Protein AF-A0A972PCA9-F1 (afdb_monomer_lite)

Secondary structure (DSSP, 8-state):
--EEEE-TT--HHHHHHT-SS---EEEEEEEPPPPPHHHHHHHHHH-TT-TTTT-SS----SSHHHHHHHHHHHHHHHHHHHS--

pLDDT: mean 87.14, std 12.85, range [42.72, 98.06]

Radius of gyration: 18.58 Å; chains: 1; bounding box: 38×32×41 Å

Foldseek 3Di:
DAQAEDEPPDDPVVVVVVDPDDHHYDPDYYYDDDDDPVRVVLVCLQCVQCPPVNDPDNPPPPDPVVVCVVNVVSVVVSVVVVVVD

Structure (mmCIF, N/CA/C/O backbone):
data_AF-A0A972PCA9-F1
#
_entry.id   AF-A0A972PCA9-F1
#
loop_
_atom_site.group_PDB
_atom_site.id
_atom_site.type_symbol
_atom_site.label_atom_id
_atom_site.label_alt_id
_atom_site.label_comp_id
_atom_site.label_asym_id
_atom_site.label_entity_id
_atom_site.label_seq_id
_atom_site.pdbx_PDB_ins_code
_atom_site.Cartn_x
_atom_site.Cartn_y
_atom_site.Cartn_z
_atom_site.occupancy
_atom_site.B_iso_or_equiv
_atom_site.auth_seq_id
_atom_site.auth_comp_id
_atom_site.auth_asym_id
_atom_site.auth_atom_id
_atom_site.pdbx_PDB_model_num
ATOM 1 N N . MET A 1 1 ? -2.246 -9.985 18.262 1.00 90.31 1 MET A N 1
ATOM 2 C CA . MET A 1 1 ? -2.455 -9.335 16.954 1.00 90.31 1 MET A CA 1
ATOM 3 C C . MET A 1 1 ? -3.697 -8.466 17.041 1.00 90.31 1 MET A C 1
ATOM 5 O O . MET A 1 1 ? -4.608 -8.850 17.768 1.00 90.31 1 MET A O 1
ATOM 9 N N . TYR A 1 2 ? -3.707 -7.301 16.395 1.00 96.06 2 TYR A N 1
ATOM 10 C CA . TYR A 1 2 ? -4.857 -6.394 16.381 1.00 96.06 2 TYR A CA 1
ATOM 11 C C . TYR A 1 2 ? -4.894 -5.589 15.076 1.00 96.06 2 TYR A C 1
ATOM 13 O O . TYR A 1 2 ? -3.859 -5.415 14.433 1.00 96.06 2 TYR A O 1
ATOM 21 N N . LEU A 1 3 ? -6.076 -5.103 14.702 1.00 97.56 3 LEU A N 1
ATOM 22 C CA . LEU A 1 3 ? -6.281 -4.226 13.553 1.00 97.56 3 LEU A CA 1
ATOM 23 C C . LEU A 1 3 ? -5.946 -2.778 13.937 1.00 97.56 3 LEU A C 1
ATOM 25 O O . LEU A 1 3 ? -6.630 -2.192 14.777 1.00 97.56 3 LEU A O 1
ATOM 29 N N . ALA A 1 4 ? -4.887 -2.225 13.345 1.00 98.06 4 ALA A N 1
ATOM 30 C CA . ALA A 1 4 ? -4.412 -0.867 13.629 1.00 98.06 4 ALA A CA 1
ATOM 31 C C . ALA A 1 4 ? -4.952 0.185 12.646 1.00 98.06 4 ALA A C 1
ATOM 33 O O . ALA A 1 4 ? -5.191 1.326 13.038 1.00 98.06 4 ALA A O 1
ATOM 34 N N . ALA A 1 5 ? -5.140 -0.193 11.381 1.00 97.88 5 ALA A N 1
ATOM 35 C CA . ALA A 1 5 ? -5.596 0.709 10.334 1.00 97.88 5 ALA A CA 1
ATOM 36 C C . ALA A 1 5 ? -6.406 -0.028 9.259 1.00 97.88 5 ALA A C 1
ATOM 38 O O . ALA A 1 5 ? -6.255 -1.240 9.088 1.00 97.88 5 ALA A O 1
ATOM 39 N N . LEU A 1 6 ? -7.240 0.719 8.539 1.00 97.88 6 LEU A N 1
ATOM 40 C CA . LEU A 1 6 ? -8.024 0.263 7.393 1.00 97.88 6 LEU A CA 1
ATOM 41 C C . LEU A 1 6 ? -7.528 0.926 6.108 1.00 97.88 6 LEU A C 1
ATOM 43 O O . LEU A 1 6 ? -7.137 2.090 6.117 1.00 97.88 6 LEU A O 1
ATOM 47 N N . TYR A 1 7 ? -7.589 0.202 4.992 1.00 97.19 7 TYR A N 1
ATOM 48 C CA . TYR A 1 7 ? -7.504 0.839 3.679 1.00 97.19 7 TYR A CA 1
ATOM 49 C C . TYR A 1 7 ? -8.829 1.546 3.345 1.00 97.19 7 TYR A C 1
ATOM 51 O O . TYR A 1 7 ? -9.883 1.087 3.801 1.00 97.19 7 TYR A O 1
ATOM 59 N N . PRO A 1 8 ? -8.805 2.616 2.529 1.00 96.31 8 PRO A N 1
ATOM 60 C CA . PRO A 1 8 ? -10.013 3.342 2.150 1.00 96.31 8 PRO A CA 1
ATOM 61 C C . PRO A 1 8 ? -11.091 2.418 1.569 1.00 96.31 8 PRO A C 1
ATOM 63 O O . PRO A 1 8 ? -10.824 1.610 0.677 1.00 96.31 8 PRO A O 1
ATOM 66 N N . GLY A 1 9 ? -12.318 2.537 2.079 1.00 95.44 9 GLY A N 1
ATOM 67 C CA . GLY A 1 9 ? -13.470 1.739 1.637 1.00 95.44 9 GLY A CA 1
ATOM 68 C C . GLY A 1 9 ? -13.576 0.328 2.234 1.00 95.44 9 GLY A C 1
ATOM 69 O O . GLY A 1 9 ? -14.535 -0.375 1.918 1.00 95.44 9 GLY A O 1
ATOM 70 N N . VAL A 1 10 ? -12.645 -0.085 3.100 1.00 97.00 10 VAL A N 1
ATOM 71 C CA . VAL A 1 10 ? -12.715 -1.356 3.842 1.00 97.00 10 VAL A CA 1
ATOM 72 C C . VAL A 1 10 ? -13.334 -1.124 5.220 1.00 97.00 10 VAL A C 1
ATOM 74 O O . VAL A 1 10 ? -13.053 -0.125 5.874 1.00 97.00 10 VAL A O 1
ATOM 77 N N . THR A 1 11 ? -14.157 -2.059 5.688 1.00 96.88 11 THR A N 1
ATOM 78 C CA . THR A 1 11 ? -14.789 -2.020 7.016 1.00 96.88 11 THR A CA 1
ATOM 79 C C . THR A 1 11 ? -14.224 -3.094 7.940 1.00 96.88 11 THR A C 1
ATOM 81 O O . THR A 1 11 ? -13.696 -4.112 7.496 1.00 96.88 11 THR A O 1
ATOM 84 N N . VAL A 1 12 ? -14.365 -2.895 9.252 1.00 97.06 12 VAL A N 1
ATOM 85 C CA . VAL A 1 12 ? -13.938 -3.893 10.246 1.00 97.06 12 VAL A CA 1
ATOM 86 C C . VAL A 1 12 ? -14.706 -5.208 10.084 1.00 97.06 12 VAL A C 1
ATOM 88 O O . VAL A 1 12 ? -14.113 -6.273 10.236 1.00 97.06 12 VAL A O 1
ATOM 91 N N . ASP A 1 13 ? -15.996 -5.150 9.749 1.00 96.81 13 ASP A N 1
ATOM 92 C CA . ASP A 1 13 ? -16.836 -6.346 9.619 1.00 96.81 13 ASP A CA 1
ATOM 93 C C . ASP A 1 13 ? -16.406 -7.224 8.440 1.00 96.81 13 ASP A C 1
ATOM 95 O O . ASP A 1 13 ? -16.254 -8.430 8.614 1.00 96.81 13 ASP A O 1
ATOM 99 N N . GLN A 1 14 ? -16.052 -6.623 7.298 1.00 97.44 14 GLN A N 1
ATOM 100 C CA . GLN A 1 14 ? -15.465 -7.356 6.167 1.00 97.44 14 GLN A CA 1
ATOM 101 C C . GLN A 1 14 ? -14.188 -8.112 6.560 1.00 97.44 14 GLN A C 1
ATOM 103 O O . GLN A 1 14 ? -13.967 -9.230 6.106 1.00 97.44 14 GLN A O 1
ATOM 108 N N . ILE A 1 15 ? -13.341 -7.520 7.410 1.00 96.62 15 ILE A N 1
ATOM 109 C CA . ILE A 1 15 ? -12.109 -8.178 7.867 1.00 96.62 15 ILE A CA 1
ATOM 110 C C . ILE A 1 15 ? -12.436 -9.302 8.852 1.00 96.62 15 ILE A C 1
ATOM 112 O O . ILE A 1 15 ? -11.822 -10.362 8.777 1.00 96.62 15 ILE A O 1
ATOM 116 N N . ARG A 1 16 ? -13.408 -9.102 9.753 1.00 96.56 16 ARG A N 1
ATOM 117 C CA . ARG A 1 16 ? -13.861 -10.142 10.694 1.00 96.56 16 ARG A CA 1
ATOM 118 C C . ARG A 1 16 ? -14.371 -11.387 9.973 1.00 96.56 16 ARG A C 1
ATOM 120 O O . ARG A 1 16 ? -14.098 -12.486 10.430 1.00 96.56 16 ARG A O 1
ATOM 127 N N . GLU A 1 17 ? -15.054 -11.224 8.844 1.00 97.19 17 GLU A N 1
ATOM 128 C CA . GLU A 1 17 ? -15.527 -12.343 8.017 1.00 97.19 17 GLU A CA 1
ATOM 129 C C . GLU A 1 17 ? -14.388 -13.131 7.345 1.00 97.19 17 GLU A C 1
ATOM 131 O O . GLU A 1 17 ? -14.570 -14.291 6.982 1.00 97.19 17 GLU A O 1
ATOM 136 N N . GLN A 1 18 ? -13.209 -12.524 7.181 1.00 96.81 18 GLN A N 1
ATOM 137 C CA . GLN A 1 18 ? -12.051 -13.121 6.506 1.00 96.81 18 GLN A CA 1
ATOM 138 C C . GLN A 1 18 ? -11.039 -13.768 7.461 1.00 96.81 18 GLN A C 1
ATOM 140 O O . GLN A 1 18 ? -10.058 -14.356 7.000 1.00 96.81 18 GLN A O 1
ATOM 145 N N . VAL A 1 19 ? -11.238 -13.651 8.778 1.00 96.12 19 VAL A N 1
ATOM 146 C CA . VAL A 1 19 ? -10.301 -14.148 9.794 1.00 96.12 19 VAL A CA 1
ATOM 147 C C . VAL A 1 19 ? -10.990 -15.107 10.761 1.00 96.12 19 VAL A C 1
ATOM 149 O O . VAL A 1 19 ? -12.097 -14.865 11.223 1.00 96.12 19 VAL A O 1
ATOM 152 N N . GLU A 1 20 ? -10.313 -16.200 11.108 1.00 96.56 20 GLU A N 1
ATOM 153 C CA . GLU A 1 20 ? -10.890 -17.279 11.932 1.00 96.56 20 GLU A CA 1
ATOM 154 C C . GLU A 1 20 ? -10.690 -17.085 13.449 1.00 96.56 20 GLU A C 1
ATOM 156 O O . GLU A 1 20 ? -10.966 -17.981 14.244 1.00 96.56 20 GLU A O 1
ATOM 161 N N . TRP A 1 21 ? -10.184 -15.929 13.881 1.00 95.50 21 TRP A N 1
ATOM 162 C CA . TRP A 1 21 ? -9.952 -15.614 15.293 1.00 95.50 21 TRP A CA 1
ATOM 163 C C . TRP A 1 21 ? -10.720 -14.361 15.715 1.00 95.50 21 TRP A C 1
ATOM 165 O O . TRP A 1 21 ? -11.051 -13.508 14.894 1.00 95.50 21 TRP A O 1
ATOM 175 N N . ASP A 1 22 ? -10.938 -14.208 17.023 1.00 95.69 22 ASP A N 1
ATOM 176 C CA . ASP A 1 22 ? -11.534 -12.997 17.591 1.00 95.69 22 ASP A CA 1
ATOM 177 C C . ASP A 1 22 ? -10.617 -11.778 17.363 1.00 95.69 22 ASP A C 1
ATOM 179 O O . ASP A 1 22 ? -9.567 -11.608 18.003 1.00 95.69 22 ASP A O 1
ATOM 183 N N . LEU A 1 23 ? -10.973 -10.963 16.367 1.00 97.31 23 LEU A N 1
ATOM 184 C CA . LEU A 1 23 ? -10.157 -9.853 15.895 1.00 97.31 23 LEU A CA 1
ATOM 185 C C . LEU A 1 23 ? -10.225 -8.674 16.868 1.00 97.31 23 LEU A C 1
ATOM 187 O O . LEU A 1 23 ? -11.176 -7.892 16.884 1.00 97.31 23 LEU A O 1
ATOM 191 N N . LYS A 1 24 ? -9.138 -8.483 17.613 1.00 97.62 24 LYS A N 1
ATOM 192 C CA . LYS A 1 24 ? -8.928 -7.281 18.424 1.00 97.62 24 LYS A CA 1
ATOM 193 C C . LYS A 1 24 ? -8.758 -6.058 17.521 1.00 97.62 24 LYS A C 1
ATOM 195 O O . LYS A 1 24 ? -7.988 -6.101 16.563 1.00 97.62 24 LYS A O 1
ATOM 200 N N . VAL A 1 25 ? -9.419 -4.955 17.858 1.00 97.75 25 VAL A N 1
ATOM 201 C CA . VAL A 1 25 ? -9.360 -3.688 17.110 1.00 97.75 25 VAL A CA 1
ATOM 202 C C . VAL A 1 25 ? -8.715 -2.619 17.985 1.00 97.75 25 VAL A C 1
ATOM 204 O O . VAL A 1 25 ? -8.975 -2.568 19.188 1.00 97.75 25 VAL A O 1
ATOM 207 N N . ALA A 1 26 ? -7.845 -1.793 17.402 1.00 97.56 26 ALA A N 1
ATOM 208 C CA . ALA A 1 26 ? -7.263 -0.659 18.108 1.00 97.56 26 ALA A CA 1
ATOM 209 C C . ALA A 1 26 ? -8.364 0.320 18.570 1.00 97.56 26 ALA A C 1
ATOM 211 O O . ALA A 1 26 ? -9.323 0.544 17.832 1.00 97.56 26 ALA A O 1
ATOM 212 N N . PRO A 1 27 ? -8.230 0.951 19.752 1.00 96.38 27 PRO A N 1
ATOM 213 C CA . PRO A 1 27 ? -9.205 1.937 20.231 1.00 96.38 27 PRO A CA 1
ATOM 214 C C . PRO A 1 27 ? -9.273 3.180 19.333 1.00 96.38 27 PRO A C 1
ATOM 216 O O . PRO A 1 27 ? -10.292 3.861 19.290 1.00 96.38 27 PRO A O 1
ATOM 219 N N . GLN A 1 28 ? -8.183 3.471 18.622 1.00 96.56 28 GLN A N 1
ATOM 220 C CA . GLN A 1 28 ? -8.086 4.521 17.617 1.00 96.56 28 GLN A CA 1
ATOM 221 C C . GLN A 1 28 ? -7.707 3.850 16.302 1.00 96.56 28 GLN A C 1
ATOM 223 O O . GLN A 1 28 ? -6.553 3.471 16.100 1.00 96.56 28 GLN A O 1
ATOM 228 N N . LEU A 1 29 ? -8.704 3.638 15.450 1.00 96.19 29 LEU A N 1
ATOM 229 C CA . LEU A 1 29 ? -8.521 3.016 14.148 1.00 96.19 29 LEU A CA 1
ATOM 230 C C . LEU A 1 29 ? -8.150 4.092 13.130 1.00 96.19 29 LEU A C 1
ATOM 232 O O . LEU A 1 29 ? -8.889 5.058 12.958 1.00 96.19 29 LEU A O 1
ATOM 236 N N . MET A 1 30 ? -6.997 3.933 12.487 1.00 97.25 30 MET A N 1
ATOM 237 C CA . MET A 1 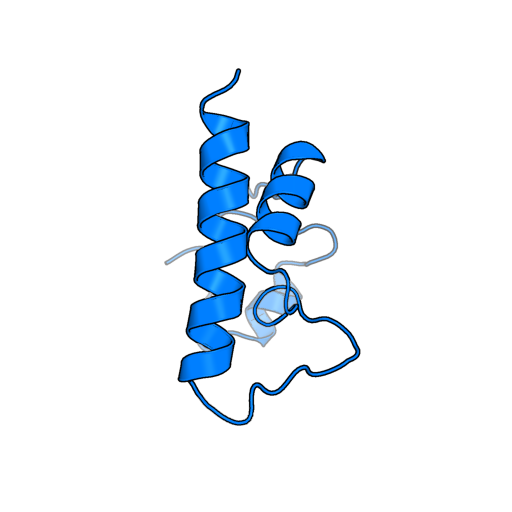30 ? -6.526 4.878 11.474 1.00 97.25 30 MET A CA 1
ATOM 238 C C . MET A 1 30 ? -6.993 4.462 10.077 1.00 97.25 30 MET A C 1
ATOM 240 O O . MET A 1 30 ? -7.250 3.285 9.822 1.00 97.25 30 MET A O 1
ATOM 244 N N . GLU A 1 31 ? -7.049 5.414 9.154 1.00 97.31 31 GLU A N 1
ATOM 245 C CA . GLU A 1 31 ? -7.165 5.126 7.724 1.00 97.31 31 GLU A CA 1
ATOM 246 C C . GLU A 1 31 ? -5.784 5.269 7.076 1.00 97.31 31 GLU A C 1
ATOM 248 O O . GLU A 1 31 ? -5.039 6.199 7.387 1.00 97.31 31 GLU A O 1
ATOM 253 N N . VAL A 1 32 ? -5.411 4.315 6.224 1.00 97.25 32 VAL A N 1
ATOM 254 C CA . VAL A 1 32 ? -4.133 4.334 5.509 1.00 97.25 32 VAL A CA 1
ATOM 255 C C . VAL A 1 32 ? -4.203 5.367 4.390 1.00 97.25 32 VAL A C 1
ATOM 257 O O . VAL A 1 32 ? -5.063 5.281 3.514 1.00 97.25 32 VAL A O 1
ATOM 260 N N . GLU A 1 33 ? -3.265 6.313 4.393 1.00 95.81 33 GLU A N 1
ATOM 261 C CA . GLU A 1 33 ? -3.157 7.308 3.329 1.00 95.81 33 GLU A CA 1
ATOM 262 C C . GLU A 1 33 ? -2.831 6.646 1.978 1.00 95.81 33 GLU A C 1
ATOM 264 O O . GLU A 1 33 ? -2.035 5.698 1.918 1.00 95.81 33 GLU A O 1
ATOM 269 N N . PRO A 1 34 ? -3.421 7.130 0.870 1.00 94.56 34 PRO A N 1
ATOM 270 C CA . PRO A 1 34 ? -3.045 6.664 -0.454 1.00 94.56 34 PRO A CA 1
ATOM 271 C C . PRO A 1 34 ? -1.569 6.993 -0.740 1.00 94.56 34 PRO A C 1
ATOM 273 O O . PRO A 1 34 ? -1.043 7.990 -0.241 1.00 94.56 34 PRO A O 1
ATOM 276 N N . PRO A 1 35 ? -0.887 6.185 -1.570 1.00 94.88 35 PRO A N 1
ATOM 277 C CA . PRO A 1 35 ? 0.502 6.450 -1.918 1.00 94.88 35 PRO A CA 1
ATOM 278 C C . PRO A 1 35 ? 0.632 7.778 -2.672 1.00 94.88 35 PRO A C 1
ATOM 280 O O . PRO A 1 35 ? -0.225 8.135 -3.484 1.00 94.88 35 PRO A O 1
ATOM 283 N N . THR A 1 36 ? 1.740 8.484 -2.454 1.00 96.44 36 THR A N 1
ATOM 284 C CA . THR A 1 36 ? 2.036 9.725 -3.179 1.00 96.44 36 THR A CA 1
ATOM 285 C C . THR A 1 36 ? 2.350 9.448 -4.651 1.00 96.44 36 THR A C 1
ATOM 287 O O . THR A 1 36 ? 2.754 8.343 -5.027 1.00 96.44 36 THR A O 1
ATOM 290 N N . GLU A 1 37 ? 2.224 10.461 -5.512 1.00 95.06 37 GLU A N 1
ATOM 291 C CA . GLU A 1 37 ? 2.559 10.327 -6.938 1.00 95.06 37 GLU A CA 1
ATOM 292 C C . GLU A 1 37 ? 4.007 9.868 -7.160 1.00 95.06 37 GLU A C 1
ATOM 294 O O . GLU A 1 37 ? 4.278 9.042 -8.035 1.00 95.06 37 GLU A O 1
ATOM 299 N N . GLU A 1 38 ? 4.937 10.350 -6.334 1.00 92.44 38 GLU A N 1
ATOM 300 C CA . GLU A 1 38 ? 6.340 9.940 -6.375 1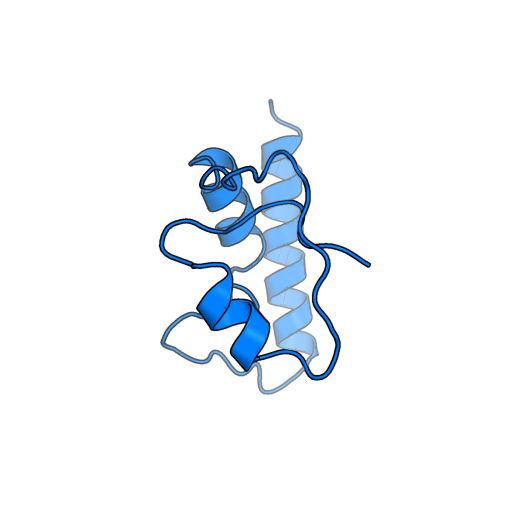.00 92.44 38 GLU A CA 1
ATOM 301 C C . GLU A 1 38 ? 6.510 8.469 -5.999 1.00 92.44 38 GLU A C 1
ATOM 303 O O . GLU A 1 38 ? 7.189 7.730 -6.713 1.00 92.44 38 GLU A O 1
ATOM 308 N N . GLN A 1 39 ? 5.845 8.007 -4.937 1.00 93.12 39 GLN A N 1
ATOM 309 C CA . GLN A 1 39 ? 5.866 6.599 -4.535 1.00 93.12 39 GLN A CA 1
ATOM 310 C C . GLN A 1 39 ? 5.279 5.698 -5.629 1.00 93.12 39 GLN A C 1
ATOM 312 O O . GLN A 1 39 ? 5.849 4.651 -5.947 1.00 93.12 39 GLN A O 1
ATOM 317 N N . VAL A 1 40 ? 4.186 6.125 -6.269 1.00 92.81 40 VAL A N 1
ATOM 318 C CA . VAL A 1 40 ? 3.590 5.413 -7.408 1.00 92.81 40 VAL A CA 1
ATOM 319 C C . VAL A 1 40 ? 4.558 5.366 -8.593 1.00 92.81 40 VAL A C 1
ATOM 321 O O . VAL A 1 40 ? 4.723 4.313 -9.216 1.00 92.81 40 VAL A O 1
ATOM 324 N N . LYS A 1 41 ? 5.228 6.479 -8.909 1.00 90.50 41 LYS A N 1
ATOM 325 C CA . LYS A 1 41 ? 6.226 6.556 -9.986 1.00 90.50 41 LYS A CA 1
ATOM 326 C C . LYS A 1 41 ? 7.413 5.635 -9.718 1.00 90.50 41 LYS A C 1
ATOM 328 O O . LYS A 1 41 ? 7.837 4.915 -10.625 1.00 90.50 41 LYS A O 1
ATOM 333 N N . VAL A 1 42 ? 7.919 5.623 -8.485 1.00 91.06 42 VAL A N 1
ATOM 334 C CA . VAL A 1 42 ? 8.967 4.698 -8.044 1.00 91.06 42 VAL A CA 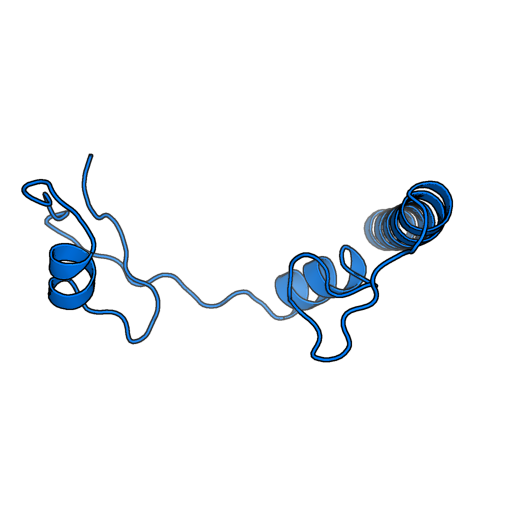1
ATOM 335 C C . VAL A 1 42 ? 8.494 3.265 -8.265 1.00 91.06 42 VAL A C 1
ATOM 337 O O . VAL A 1 42 ? 9.124 2.536 -9.025 1.00 91.06 42 VAL A O 1
ATOM 340 N N . MET A 1 43 ? 7.339 2.876 -7.724 1.00 90.50 43 MET A N 1
ATOM 341 C CA . MET A 1 43 ? 6.855 1.497 -7.836 1.00 90.50 43 MET A CA 1
ATOM 342 C C . MET A 1 43 ? 6.679 1.040 -9.294 1.00 90.50 43 MET A C 1
ATOM 344 O O . MET A 1 43 ? 7.114 -0.049 -9.657 1.00 90.50 43 MET A O 1
ATOM 348 N N . ARG A 1 44 ? 6.133 1.896 -10.170 1.00 89.19 44 ARG A N 1
ATOM 349 C CA . ARG A 1 44 ? 6.010 1.607 -11.614 1.00 89.19 44 ARG A CA 1
ATOM 350 C C . ARG A 1 44 ? 7.359 1.483 -12.321 1.00 89.19 44 ARG A C 1
ATOM 352 O O . ARG A 1 44 ? 7.470 0.744 -13.292 1.00 89.19 44 ARG A O 1
ATOM 359 N N . THR A 1 45 ? 8.374 2.203 -11.849 1.00 89.44 45 THR A N 1
ATOM 360 C CA . THR A 1 45 ? 9.736 2.094 -12.385 1.00 89.44 45 THR A CA 1
ATOM 361 C C . THR A 1 45 ? 10.365 0.766 -11.978 1.00 89.44 45 THR A C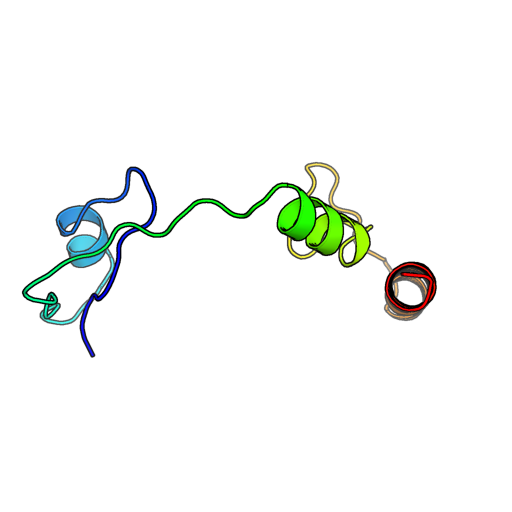 1
ATOM 363 O O . THR A 1 45 ? 10.991 0.123 -12.815 1.00 89.44 45 THR A O 1
ATOM 366 N N . PHE A 1 46 ? 10.184 0.341 -10.724 1.00 89.56 46 PHE A N 1
ATOM 367 C CA . PHE A 1 46 ? 10.734 -0.909 -10.185 1.00 89.56 46 PHE A CA 1
ATOM 368 C C . PHE A 1 46 ? 10.002 -2.167 -10.670 1.00 89.56 46 PHE A C 1
ATOM 370 O O . PHE A 1 46 ? 10.605 -3.237 -10.698 1.00 89.56 46 PHE A O 1
ATOM 377 N N . ASP A 1 47 ? 8.741 -2.046 -11.086 1.00 88.56 47 ASP A N 1
ATOM 378 C CA . ASP A 1 47 ? 7.961 -3.142 -11.662 1.00 88.56 47 ASP A CA 1
ATOM 379 C C . ASP A 1 47 ? 7.591 -2.885 -13.139 1.00 88.56 47 ASP A C 1
ATOM 381 O O . ASP A 1 47 ? 6.416 -2.741 -13.488 1.00 88.56 47 ASP A O 1
ATOM 385 N N . PRO A 1 48 ? 8.582 -2.852 -14.053 1.00 86.31 48 PRO A N 1
ATOM 386 C CA . PRO A 1 48 ? 8.353 -2.558 -15.470 1.00 86.31 48 PRO A CA 1
ATOM 387 C C . PRO A 1 48 ? 7.525 -3.633 -16.185 1.00 86.31 48 PRO A C 1
ATOM 389 O O . PRO A 1 48 ? 7.032 -3.409 -17.288 1.00 86.31 48 PRO A O 1
ATOM 392 N N . MET A 1 49 ? 7.419 -4.828 -15.598 1.00 84.06 49 MET A N 1
ATOM 393 C CA . MET A 1 49 ? 6.680 -5.955 -16.163 1.00 84.06 49 MET A CA 1
ATOM 394 C C . MET A 1 49 ? 5.286 -6.120 -15.544 1.00 84.06 49 MET A C 1
ATOM 396 O O . MET A 1 49 ? 4.528 -6.971 -16.008 1.00 84.06 49 MET A O 1
ATOM 400 N N . GLY A 1 50 ? 4.932 -5.318 -14.533 1.00 86.00 50 GLY A N 1
ATOM 401 C CA . GLY A 1 50 ? 3.647 -5.415 -13.844 1.00 86.00 50 GLY A CA 1
ATOM 402 C C . GLY A 1 50 ? 3.447 -6.756 -13.137 1.00 86.00 50 GLY A C 1
ATOM 403 O O . GLY A 1 50 ? 2.327 -7.264 -13.125 1.00 86.00 50 GLY A O 1
ATOM 404 N N . VAL A 1 51 ? 4.522 -7.363 -12.623 1.00 84.81 51 VAL A N 1
ATOM 405 C CA . VAL A 1 51 ? 4.484 -8.649 -11.907 1.00 84.81 51 VAL A CA 1
ATOM 406 C C . VAL A 1 51 ? 3.942 -8.466 -10.489 1.00 84.81 51 VAL A C 1
ATOM 408 O O . VAL A 1 51 ? 3.255 -9.349 -9.986 1.00 84.81 51 VAL A O 1
ATOM 411 N N . ILE A 1 52 ? 4.231 -7.325 -9.860 1.00 84.81 52 ILE A N 1
ATOM 412 C CA . ILE A 1 52 ? 3.820 -6.986 -8.492 1.00 84.81 52 ILE A CA 1
ATOM 413 C C . ILE A 1 52 ? 2.547 -6.141 -8.509 1.00 84.81 52 ILE A C 1
ATOM 415 O O . ILE A 1 52 ? 1.585 -6.453 -7.816 1.00 84.81 52 ILE A O 1
ATOM 419 N N . LEU A 1 53 ? 2.531 -5.080 -9.319 1.00 87.94 53 LEU A N 1
ATOM 420 C CA . LEU A 1 53 ? 1.395 -4.165 -9.439 1.00 87.94 53 LEU A CA 1
ATOM 421 C C . LEU A 1 53 ? 0.246 -4.738 -10.274 1.00 87.94 53 LEU A C 1
ATOM 423 O O . LEU A 1 53 ? -0.865 -4.222 -10.203 1.00 87.94 53 LEU A O 1
ATOM 427 N N . GLY A 1 54 ? 0.508 -5.782 -11.064 1.00 77.88 54 GLY A N 1
ATOM 428 C CA . GLY A 1 54 ? -0.467 -6.382 -11.966 1.00 77.88 54 GLY A CA 1
ATOM 429 C C . GLY A 1 54 ? -0.764 -5.483 -13.166 1.00 77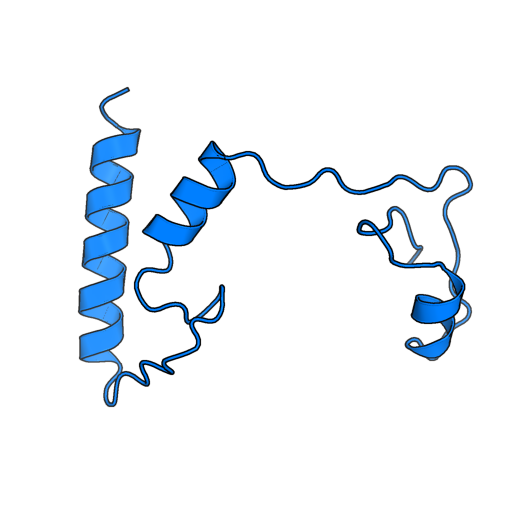.88 54 GLY A C 1
ATOM 430 O O . GLY A 1 54 ? -1.537 -4.533 -13.081 1.00 77.88 54 GLY A O 1
ATOM 431 N N . SER A 1 55 ? -0.194 -5.803 -14.330 1.00 66.50 55 SER A N 1
ATOM 432 C CA . SER A 1 55 ? -0.686 -5.257 -15.603 1.00 66.50 55 SER A CA 1
ATOM 433 C C . SER A 1 55 ? -1.590 -6.278 -16.302 1.00 66.50 55 SER A C 1
ATOM 435 O O . SER A 1 55 ? -1.346 -7.483 -16.243 1.00 66.50 55 SER A O 1
ATOM 437 N N . SER A 1 56 ? -2.646 -5.813 -16.978 1.00 53.88 56 SER A N 1
ATOM 438 C CA . SER A 1 56 ? -3.640 -6.669 -17.658 1.00 53.88 56 SER A CA 1
ATOM 439 C C . SER A 1 56 ? -3.049 -7.579 -18.743 1.00 53.88 56 SER A C 1
ATOM 441 O O . SER A 1 56 ? -3.683 -8.546 -19.162 1.00 53.88 56 SER A O 1
ATOM 443 N N . LYS A 1 57 ? -1.814 -7.312 -19.181 1.00 57.34 57 LYS A N 1
ATOM 444 C CA . LYS A 1 57 ? -1.035 -8.193 -20.047 1.00 57.34 57 LYS A CA 1
ATOM 445 C C . LYS A 1 57 ? -0.041 -8.941 -19.170 1.00 57.34 57 LYS A C 1
ATOM 447 O O . LYS A 1 57 ? 1.003 -8.401 -18.826 1.00 57.34 57 LYS A O 1
ATOM 452 N N . GLN A 1 58 ? -0.363 -10.183 -18.816 1.00 58.00 58 GLN A N 1
ATOM 453 C CA . GLN A 1 58 ? 0.560 -11.075 -18.115 1.00 58.00 58 GLN A CA 1
ATOM 454 C C . GLN A 1 58 ? 1.810 -11.285 -18.977 1.00 58.00 58 GLN A C 1
ATOM 456 O O . GLN A 1 58 ? 1.861 -12.185 -19.814 1.00 58.00 58 GLN A O 1
ATOM 461 N N . ALA A 1 59 ? 2.831 -10.453 -18.787 1.00 57.38 59 ALA A N 1
ATOM 462 C CA . ALA A 1 59 ? 4.159 -10.745 -19.278 1.00 57.38 59 ALA A CA 1
ATOM 463 C C . ALA A 1 59 ? 4.679 -11.893 -18.413 1.00 57.38 59 ALA A C 1
ATOM 465 O O . ALA A 1 59 ? 5.250 -11.663 -17.353 1.00 57.38 59 ALA A O 1
ATOM 466 N N . LYS A 1 60 ? 4.416 -13.135 -18.826 1.00 63.75 60 LYS A N 1
ATOM 467 C CA . LYS A 1 60 ? 5.090 -14.307 -18.274 1.00 63.75 60 LYS A CA 1
ATOM 468 C C . LYS A 1 60 ? 6.450 -14.364 -18.962 1.00 63.75 60 LYS A C 1
ATOM 470 O O . LYS A 1 60 ? 6.489 -14.738 -20.132 1.00 63.75 60 LYS A O 1
ATOM 475 N N . PRO A 1 61 ? 7.552 -13.926 -18.328 1.00 63.34 61 PRO A N 1
ATOM 476 C CA . PRO A 1 61 ? 8.861 -14.231 -18.876 1.00 63.34 61 PRO A CA 1
ATOM 477 C C . PRO A 1 61 ? 8.954 -15.752 -18.951 1.00 63.34 61 PRO A C 1
ATOM 479 O O . PRO A 1 61 ? 8.861 -16.422 -17.925 1.00 63.34 61 PRO A O 1
ATOM 482 N N . GLU A 1 62 ? 9.097 -16.294 -20.158 1.00 67.50 62 GLU A N 1
ATOM 483 C CA . GLU A 1 62 ? 9.180 -17.745 -20.349 1.00 67.50 62 GLU A CA 1
ATOM 484 C C . GLU A 1 62 ? 10.406 -18.321 -19.624 1.00 67.50 62 GLU A C 1
ATOM 486 O O . GLU A 1 62 ? 10.397 -19.472 -19.202 1.00 67.50 62 GLU A O 1
ATOM 491 N N . MET A 1 63 ? 11.434 -17.485 -19.407 1.00 78.12 63 MET A N 1
ATOM 492 C CA . MET A 1 63 ? 12.689 -17.848 -18.756 1.00 78.12 63 MET A CA 1
ATOM 493 C C . MET A 1 63 ? 13.151 -16.792 -17.741 1.00 78.12 63 MET A C 1
ATOM 495 O O . MET A 1 63 ? 13.167 -15.587 -18.017 1.00 78.12 63 MET A O 1
ATOM 499 N N . PHE A 1 64 ? 13.653 -17.251 -16.590 1.00 83.56 64 PHE A N 1
ATOM 500 C CA . PHE A 1 64 ? 14.196 -16.404 -15.516 1.00 83.56 64 PHE A CA 1
ATOM 501 C C . PHE A 1 64 ? 15.283 -15.419 -15.994 1.00 83.56 64 PHE A C 1
ATOM 503 O O . PHE A 1 64 ? 15.385 -14.300 -15.493 1.00 83.56 64 PHE A O 1
ATOM 510 N N . GLY A 1 65 ? 16.074 -15.789 -17.006 1.00 86.88 65 GLY A N 1
ATOM 511 C CA . GLY A 1 65 ? 17.125 -14.923 -17.550 1.00 86.88 65 GLY A CA 1
ATOM 512 C C . GLY A 1 65 ? 16.605 -13.654 -18.237 1.00 86.88 65 GLY A C 1
ATOM 513 O O . GLY A 1 65 ? 17.281 -12.624 -18.232 1.00 86.88 65 GLY A O 1
ATOM 514 N N . GLU A 1 66 ? 15.410 -13.689 -18.828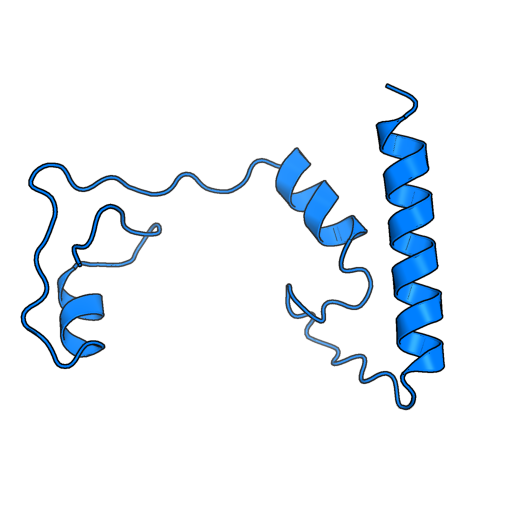 1.00 84.62 66 GLU A N 1
ATOM 515 C CA . GLU A 1 66 ? 14.784 -12.494 -19.407 1.00 84.62 66 GLU A CA 1
ATOM 516 C C . GLU A 1 66 ? 14.214 -11.581 -18.332 1.00 84.62 66 GLU A C 1
ATOM 518 O O . GLU A 1 66 ? 14.438 -10.369 -18.368 1.00 84.62 66 GLU A O 1
ATOM 523 N N . TYR A 1 67 ? 13.541 -12.185 -17.353 1.00 86.31 67 TYR A N 1
ATOM 524 C CA . TYR A 1 67 ? 13.056 -11.502 -16.162 1.00 86.31 67 TYR A CA 1
ATOM 525 C C . TYR A 1 67 ? 14.188 -10.739 -15.467 1.00 86.31 67 TYR A C 1
ATOM 527 O O . TYR A 1 67 ? 14.104 -9.523 -15.296 1.00 86.31 67 TYR A O 1
ATOM 535 N N . TYR A 1 68 ? 15.293 -11.428 -15.159 1.00 89.62 68 TYR A N 1
ATOM 536 C CA . TYR A 1 68 ? 16.445 -10.829 -14.490 1.00 89.62 68 TYR A CA 1
ATOM 537 C C . TYR A 1 68 ? 17.027 -9.659 -15.286 1.00 89.62 68 TYR A C 1
ATOM 539 O O . TYR A 1 68 ? 17.298 -8.606 -14.715 1.00 89.62 68 TYR A O 1
ATOM 547 N N . ARG A 1 69 ? 17.188 -9.801 -16.610 1.00 89.69 69 ARG A N 1
ATOM 548 C CA . ARG A 1 69 ? 17.709 -8.717 -17.459 1.00 89.69 69 ARG A CA 1
ATOM 549 C C . ARG A 1 69 ? 16.811 -7.482 -17.428 1.00 89.69 69 ARG A C 1
ATOM 551 O O . ARG A 1 69 ? 17.322 -6.375 -17.262 1.00 89.69 69 ARG A O 1
ATOM 558 N N . LYS A 1 70 ? 15.494 -7.664 -17.567 1.00 87.25 70 LYS A N 1
ATOM 559 C CA . LYS A 1 70 ? 14.521 -6.559 -17.559 1.00 87.25 70 LYS A CA 1
ATOM 560 C C . LYS A 1 70 ? 14.474 -5.858 -16.200 1.00 87.25 70 LYS A C 1
ATOM 562 O O . LYS A 1 70 ? 14.581 -4.635 -16.156 1.00 87.25 70 LYS A O 1
ATOM 567 N N . MET A 1 71 ? 14.415 -6.620 -15.110 1.00 89.75 71 MET A N 1
ATOM 568 C CA . MET A 1 71 ? 14.404 -6.064 -13.753 1.00 89.75 71 MET A CA 1
ATOM 569 C C . MET A 1 71 ? 15.724 -5.370 -13.398 1.00 89.75 71 MET A C 1
ATOM 571 O O . MET A 1 71 ? 15.719 -4.257 -12.884 1.00 89.75 71 MET A O 1
ATOM 575 N N . LYS A 1 72 ? 16.876 -5.967 -13.738 1.00 91.25 72 LYS A N 1
ATOM 576 C CA . LYS A 1 72 ? 18.195 -5.356 -13.497 1.00 91.25 72 LYS A CA 1
ATOM 577 C C . LYS A 1 72 ? 18.349 -4.023 -14.223 1.00 91.25 72 LYS A C 1
ATOM 579 O O . LYS A 1 72 ? 18.930 -3.090 -13.668 1.00 91.25 72 LYS A O 1
ATOM 584 N N . ARG A 1 73 ? 17.846 -3.935 -15.457 1.00 90.75 73 ARG A N 1
ATOM 585 C CA . ARG A 1 73 ? 17.850 -2.695 -16.237 1.00 90.75 73 ARG A CA 1
ATOM 586 C C . ARG A 1 73 ? 17.038 -1.607 -15.536 1.00 90.75 73 ARG A C 1
ATOM 588 O O . ARG A 1 73 ? 17.598 -0.558 -15.244 1.00 90.75 73 ARG A O 1
ATOM 595 N N . SER A 1 74 ? 15.778 -1.892 -15.210 1.00 88.38 74 SER A N 1
ATOM 596 C CA . SER A 1 74 ? 14.893 -0.949 -14.512 1.00 88.38 74 SER A CA 1
ATOM 597 C C . SER A 1 74 ? 15.486 -0.496 -13.172 1.00 88.38 74 SER A C 1
ATOM 599 O O . SER A 1 74 ? 15.533 0.699 -12.896 1.00 88.38 74 SER A O 1
ATOM 601 N N . TYR A 1 75 ? 16.044 -1.421 -12.384 1.00 89.38 75 TYR A N 1
ATOM 602 C CA . TYR A 1 75 ? 16.715 -1.097 -11.124 1.00 89.38 75 TYR A CA 1
ATOM 603 C C . TYR A 1 75 ? 17.906 -0.149 -11.323 1.00 89.38 75 TYR A C 1
ATOM 605 O O . TYR A 1 75 ? 18.098 0.789 -10.553 1.00 89.38 75 TYR A O 1
ATOM 613 N N . THR A 1 76 ? 18.714 -0.386 -12.358 1.00 89.50 76 THR A N 1
ATOM 614 C CA . THR A 1 76 ? 19.893 0.440 -12.655 1.00 89.50 76 THR A CA 1
ATOM 615 C C . THR A 1 76 ? 19.481 1.839 -13.116 1.00 89.50 76 THR A C 1
ATOM 617 O O . THR A 1 76 ? 20.059 2.822 -12.660 1.00 89.50 76 THR A O 1
ATOM 620 N N . GLU A 1 77 ? 18.449 1.938 -13.956 1.00 85.25 77 GLU A N 1
ATOM 621 C CA . GLU A 1 77 ? 17.862 3.209 -14.403 1.00 85.25 77 GLU A CA 1
ATOM 622 C C . GLU A 1 77 ? 17.253 3.991 -13.225 1.00 85.25 77 GLU A C 1
ATOM 624 O O . GLU A 1 77 ? 17.526 5.179 -13.060 1.00 85.25 77 GLU A O 1
ATOM 629 N N . ALA A 1 78 ? 16.497 3.321 -12.349 1.00 84.81 78 ALA A N 1
ATOM 630 C CA . ALA A 1 78 ? 15.940 3.923 -11.139 1.00 84.81 78 ALA A CA 1
ATOM 631 C C . ALA A 1 78 ? 17.041 4.429 -10.197 1.00 84.81 78 ALA A C 1
ATOM 633 O O . ALA A 1 78 ? 16.970 5.555 -9.707 1.00 84.81 78 ALA A O 1
ATOM 634 N N . LYS A 1 79 ? 18.086 3.622 -9.979 1.00 82.31 79 LYS A N 1
ATOM 635 C CA . LYS A 1 79 ? 19.224 3.987 -9.131 1.00 82.31 79 LYS A CA 1
ATOM 636 C C . LYS A 1 79 ? 19.973 5.203 -9.675 1.00 82.31 79 LYS A C 1
ATOM 638 O O . LYS A 1 79 ? 20.336 6.071 -8.893 1.00 82.31 79 LYS A O 1
ATOM 643 N N . GLN A 1 80 ? 20.182 5.279 -10.989 1.00 77.69 80 GLN A N 1
ATOM 644 C CA . GLN A 1 80 ? 20.827 6.430 -11.620 1.00 77.69 80 GLN A CA 1
ATOM 645 C C . GLN A 1 80 ? 20.020 7.713 -11.375 1.00 77.69 80 GLN A C 1
ATOM 647 O O . GLN A 1 80 ? 20.595 8.708 -10.953 1.00 77.69 80 GLN A O 1
ATOM 652 N N . ASN A 1 81 ? 18.697 7.660 -11.562 1.00 71.50 81 ASN A N 1
ATOM 653 C CA . ASN A 1 81 ? 17.808 8.813 -11.389 1.00 71.50 81 ASN A CA 1
ATOM 654 C C . ASN A 1 81 ? 17.699 9.283 -9.930 1.00 71.50 81 ASN A C 1
ATOM 656 O O . ASN A 1 81 ? 17.567 10.478 -9.688 1.00 71.50 81 ASN A O 1
ATOM 660 N N . LEU A 1 82 ? 17.774 8.359 -8.965 1.00 66.94 82 LEU A N 1
ATOM 661 C CA . LEU A 1 82 ? 17.763 8.669 -7.529 1.00 66.94 82 LEU A CA 1
ATOM 662 C C . LEU A 1 82 ? 19.101 9.239 -7.019 1.00 66.94 82 LEU A C 1
ATOM 664 O O . LEU A 1 82 ? 19.121 9.860 -5.964 1.00 66.94 82 LEU A O 1
ATOM 668 N N . LEU A 1 83 ? 20.211 9.021 -7.739 1.00 58.25 83 LEU A N 1
ATOM 669 C CA . LEU A 1 83 ? 21.550 9.534 -7.397 1.00 58.25 83 LEU A CA 1
ATOM 670 C C . LEU A 1 83 ? 21.878 10.884 -8.062 1.00 58.25 83 LEU A C 1
ATOM 672 O O . LEU A 1 83 ? 22.932 11.452 -7.790 1.00 58.25 83 LEU A O 1
ATOM 676 N N . THR A 1 84 ? 21.012 11.375 -8.949 1.00 54.62 84 THR A N 1
ATOM 677 C CA . THR A 1 84 ? 21.162 12.658 -9.661 1.00 54.62 84 THR A CA 1
ATOM 678 C C . THR A 1 84 ? 20.294 13.791 -9.098 1.00 54.62 84 THR A C 1
ATOM 680 O O . THR A 1 84 ? 20.201 14.841 -9.733 1.00 54.62 84 THR A O 1
ATOM 683 N N . CYS A 1 85 ? 19.668 13.589 -7.934 1.00 42.72 85 CYS A N 1
ATOM 684 C CA . CYS A 1 85 ? 19.018 14.642 -7.147 1.00 42.72 85 CYS A CA 1
ATOM 685 C C . CYS A 1 85 ? 19.974 15.219 -6.101 1.00 42.72 85 CYS A C 1
ATOM 687 O O . CYS A 1 85 ? 20.728 14.423 -5.497 1.00 42.72 85 CYS A O 1
#

Sequence (85 aa):
MYLAALYPGVTVDQIREQVEWDLKVAPQLMEVEPPTEEQVKVMRTFDPMGVILGSSKQAKPEMFGEYYRKMKRSYTEAKQNLLTC